Protein AF-A0A516SDG4-F1 (afdb_monomer)

Sequence (64 aa):
MTGINRKSLTSWSARQAVGILAVDNIKLSAFGLDLLKRKEDGLISYDQAREEIRLRAKALAAKG

Secondary structure (DSSP, 8-state):
------PPP-SHHHHHHHHHHHHTTPPPPHHHHHHHHHHHTTSS-HHHHHHHHHHHHHHHHTT-

Mean predicted aligned error: 5.86 Å

Radius of gyration: 13.03 Å; Cα contacts (8 Å, |Δi|>4): 23; chains: 1; bounding box: 29×35×29 Å

InterPro domains:
  IPR033788 Antitoxin VbhA-like [cd11586] (15-57)

Structure (mmCIF, N/CA/C/O backbone):
data_AF-A0A516SDG4-F1
#
_entry.id   AF-A0A516SDG4-F1
#
loop_
_atom_site.group_PDB
_atom_site.id
_atom_site.type_symbol
_atom_site.label_atom_id
_atom_site.label_alt_id
_atom_site.label_comp_id
_atom_site.label_asym_id
_atom_site.label_entity_id
_atom_site.label_seq_id
_atom_site.pdbx_PDB_ins_code
_atom_site.Cartn_x
_atom_site.Cartn_y
_atom_site.Cartn_z
_atom_site.o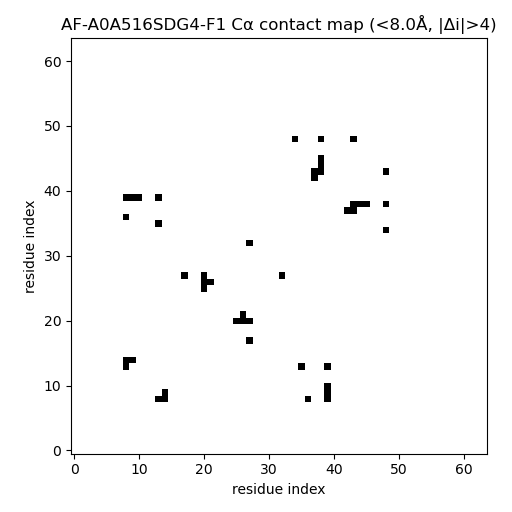ccupancy
_atom_site.B_iso_or_equiv
_atom_site.auth_seq_id
_atom_site.auth_comp_id
_atom_site.auth_asym_id
_atom_site.auth_atom_id
_atom_site.pdbx_PDB_model_num
ATOM 1 N N . MET A 1 1 ? -12.241 -20.229 -1.615 1.00 34.31 1 MET A N 1
ATOM 2 C CA . MET A 1 1 ? -12.453 -19.004 -2.418 1.00 34.31 1 MET A CA 1
ATOM 3 C C . MET A 1 1 ? -12.511 -17.808 -1.473 1.00 34.31 1 MET A C 1
ATOM 5 O O . MET A 1 1 ? -13.585 -17.453 -1.009 1.00 34.31 1 MET A O 1
ATOM 9 N N . THR A 1 2 ? -11.372 -17.225 -1.102 1.00 40.78 2 THR A N 1
ATOM 10 C CA . THR A 1 2 ? -11.351 -16.003 -0.283 1.00 40.78 2 THR A CA 1
ATOM 11 C C . THR A 1 2 ? -11.504 -14.810 -1.217 1.00 40.78 2 THR A C 1
ATOM 13 O O . THR A 1 2 ? -10.553 -14.354 -1.845 1.00 40.78 2 THR A O 1
ATOM 16 N N . GLY A 1 3 ? -12.748 -14.356 -1.384 1.00 38.06 3 GLY A N 1
ATOM 17 C CA . GLY A 1 3 ? -13.041 -13.131 -2.114 1.00 38.06 3 GLY A CA 1
ATOM 18 C C . GLY A 1 3 ? -12.311 -11.976 -1.442 1.00 38.06 3 GLY A C 1
ATOM 19 O O . GLY A 1 3 ? -12.656 -11.604 -0.322 1.00 38.06 3 GLY A O 1
ATOM 20 N N . ILE A 1 4 ? -11.291 -11.433 -2.111 1.00 50.00 4 ILE A N 1
ATOM 21 C CA . ILE A 1 4 ? -10.657 -10.178 -1.714 1.00 50.00 4 ILE A CA 1
ATOM 22 C C . ILE A 1 4 ? -11.780 -9.152 -1.701 1.00 50.00 4 ILE A C 1
ATOM 24 O O . ILE A 1 4 ? -12.300 -8.751 -2.746 1.00 50.00 4 ILE A O 1
ATOM 28 N N . ASN A 1 5 ? -12.231 -8.812 -0.500 1.00 48.06 5 ASN A N 1
ATOM 29 C CA . ASN A 1 5 ? -13.325 -7.893 -0.314 1.00 48.06 5 ASN A CA 1
ATOM 30 C C . ASN A 1 5 ? -12.902 -6.579 -0.977 1.00 48.06 5 ASN A C 1
AT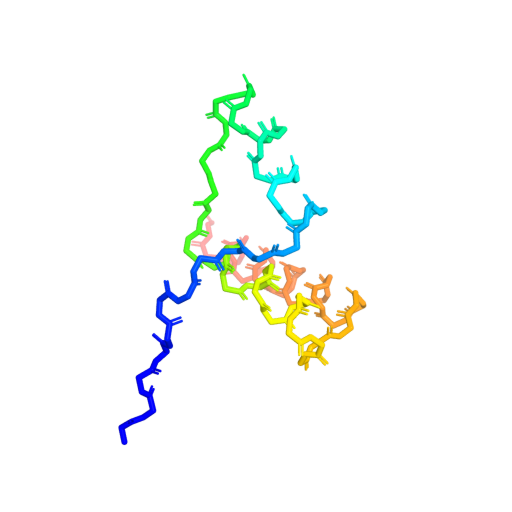OM 32 O O . ASN A 1 5 ? -11.915 -5.960 -0.576 1.00 48.06 5 ASN A O 1
ATOM 36 N N . ARG A 1 6 ? -13.628 -6.138 -2.010 1.00 53.22 6 ARG A N 1
ATOM 37 C CA . ARG A 1 6 ? -13.413 -4.841 -2.675 1.00 53.22 6 ARG A CA 1
ATOM 38 C C . ARG A 1 6 ? -13.757 -3.663 -1.745 1.00 53.22 6 ARG A C 1
ATOM 40 O O . ARG A 1 6 ? -14.102 -2.594 -2.233 1.00 53.22 6 ARG A O 1
ATOM 47 N N . LYS A 1 7 ? -13.661 -3.834 -0.421 1.00 59.56 7 LYS A N 1
ATOM 48 C CA . LYS A 1 7 ? -13.844 -2.796 0.591 1.00 59.56 7 LYS A CA 1
ATOM 49 C C . LYS A 1 7 ? -13.013 -1.580 0.203 1.00 59.56 7 LYS A C 1
ATOM 51 O O . LYS A 1 7 ? -11.819 -1.694 -0.079 1.00 59.56 7 LYS A O 1
ATOM 56 N N . SER A 1 8 ? -13.690 -0.448 0.080 1.00 76.12 8 SER A N 1
ATOM 57 C CA . SER A 1 8 ? -13.088 0.867 -0.115 1.00 76.12 8 SER A CA 1
ATOM 58 C C . SER A 1 8 ? -12.109 1.166 1.017 1.00 76.12 8 SER A C 1
ATOM 60 O O . SER A 1 8 ? -12.348 0.712 2.133 1.00 76.12 8 SER A O 1
ATOM 62 N N . LEU A 1 9 ? -11.082 1.980 0.759 1.00 84.94 9 LEU A N 1
ATOM 63 C CA . LEU A 1 9 ? -10.227 2.517 1.822 1.00 84.94 9 LEU A CA 1
ATOM 64 C C . LEU A 1 9 ? -11.101 3.192 2.887 1.00 84.94 9 LEU A C 1
ATOM 66 O O . LEU A 1 9 ? -12.002 3.974 2.552 1.00 84.94 9 LEU A O 1
ATOM 70 N N . THR A 1 10 ? -10.886 2.864 4.152 1.00 86.25 10 THR A N 1
ATOM 71 C CA . THR A 1 10 ? -11.744 3.299 5.266 1.00 86.25 10 THR A CA 1
ATOM 72 C C . THR A 1 10 ? -11.113 4.404 6.103 1.00 86.25 10 THR A C 1
ATOM 74 O O . THR A 1 10 ? -11.811 5.330 6.518 1.00 86.25 10 THR A O 1
ATOM 77 N N . SER A 1 11 ? -9.798 4.361 6.282 1.00 90.06 11 SER A N 1
ATOM 78 C CA . SER A 1 11 ? -9.015 5.348 7.006 1.00 90.06 11 SER A CA 1
ATOM 79 C C . SER A 1 11 ? -8.883 6.645 6.215 1.00 90.06 11 SER A C 1
ATOM 81 O O . SER A 1 11 ? -8.722 6.676 4.990 1.00 90.06 11 SER A O 1
ATOM 83 N N . TRP A 1 12 ? -8.918 7.750 6.954 1.00 91.19 12 TRP A N 1
ATOM 84 C CA . TRP A 1 12 ? -8.718 9.078 6.391 1.00 91.19 12 TRP A CA 1
ATOM 85 C C . TRP A 1 12 ? -7.331 9.223 5.753 1.00 91.19 12 TRP A C 1
ATOM 87 O O . TRP A 1 12 ? -7.220 9.733 4.643 1.00 91.19 12 TRP A O 1
ATOM 97 N N . SER A 1 13 ? -6.288 8.692 6.397 1.00 88.81 13 SER A N 1
ATOM 98 C CA . SER A 1 13 ? -4.911 8.766 5.898 1.00 88.81 13 SER A CA 1
ATOM 99 C C . SER A 1 13 ? -4.713 8.012 4.581 1.00 88.81 13 SER A C 1
ATOM 101 O O . SER A 1 13 ? -4.063 8.535 3.677 1.00 88.81 13 SER A O 1
ATOM 103 N N . ALA A 1 14 ? -5.314 6.827 4.413 1.00 89.19 14 ALA A N 1
ATOM 104 C CA . ALA A 1 14 ? -5.243 6.107 3.143 1.00 89.19 14 ALA A CA 1
ATOM 105 C C . ALA A 1 14 ? -6.005 6.840 2.028 1.00 89.19 14 ALA A C 1
ATOM 107 O O . ALA A 1 14 ? -5.505 6.951 0.910 1.00 89.19 14 ALA A O 1
ATOM 108 N N . ARG A 1 15 ? -7.185 7.397 2.328 1.00 91.19 15 ARG A N 1
ATOM 109 C CA . ARG A 1 15 ? -7.947 8.210 1.365 1.00 91.19 15 ARG A CA 1
ATOM 110 C C . ARG A 1 15 ? -7.194 9.473 0.958 1.00 91.19 15 ARG A C 1
ATOM 112 O O . ARG A 1 15 ? -7.163 9.793 -0.226 1.00 91.19 15 ARG A O 1
ATOM 119 N N . GLN A 1 16 ? -6.565 10.161 1.910 1.00 93.19 16 GLN A N 1
ATOM 120 C CA . GLN A 1 16 ? -5.774 11.358 1.636 1.00 93.19 16 GLN A CA 1
ATOM 121 C C . GLN A 1 16 ? -4.565 11.034 0.754 1.00 93.19 16 GLN A C 1
ATOM 123 O O . GLN A 1 16 ? -4.314 11.761 -0.202 1.00 93.19 16 GLN A O 1
ATOM 128 N N . ALA A 1 17 ? -3.857 9.930 1.014 1.00 90.75 17 ALA A N 1
ATOM 129 C CA . ALA A 1 17 ? -2.742 9.501 0.171 1.00 90.75 17 ALA A CA 1
ATOM 130 C C . ALA A 1 17 ? -3.179 9.295 -1.290 1.00 90.75 17 ALA A C 1
ATOM 132 O O . ALA A 1 17 ? -2.513 9.769 -2.207 1.00 90.75 17 ALA A O 1
ATOM 133 N N . VAL A 1 18 ? -4.333 8.657 -1.518 1.00 91.50 18 VAL A N 1
ATOM 134 C CA . VAL A 1 18 ? -4.906 8.522 -2.869 1.00 91.50 18 VAL A CA 1
ATOM 135 C C . VAL A 1 18 ? -5.325 9.874 -3.448 1.00 91.50 18 VAL A C 1
ATOM 137 O O . VAL A 1 18 ? -5.106 10.116 -4.631 1.00 91.50 18 VAL A O 1
ATOM 140 N N . GLY A 1 19 ? -5.889 10.761 -2.627 1.00 91.44 19 GLY A N 1
ATOM 141 C CA . GLY A 1 19 ? -6.261 12.116 -3.031 1.00 91.44 19 GLY A CA 1
ATOM 142 C C . GLY A 1 19 ? -5.070 12.940 -3.521 1.00 91.44 19 GLY A C 1
ATOM 143 O O . GLY A 1 19 ? -5.168 13.560 -4.572 1.00 91.44 19 GLY A O 1
ATOM 144 N N . ILE A 1 20 ? -3.934 12.890 -2.818 1.00 93.19 20 ILE A N 1
ATOM 145 C CA . ILE A 1 20 ? -2.691 13.571 -3.222 1.00 93.19 20 ILE A CA 1
ATOM 146 C C . ILE A 1 20 ? -2.231 13.070 -4.596 1.00 93.19 20 ILE A C 1
ATOM 148 O O . ILE A 1 20 ? -1.982 13.871 -5.487 1.00 93.19 20 ILE A O 1
ATOM 152 N N . LEU A 1 21 ? -2.201 11.750 -4.802 1.00 91.81 21 LEU A N 1
ATOM 153 C CA . LEU A 1 21 ? -1.830 11.178 -6.101 1.00 91.81 21 LEU A CA 1
ATOM 154 C C . LEU A 1 21 ? -2.792 11.611 -7.216 1.00 91.81 21 LEU A C 1
ATOM 156 O O . LEU A 1 21 ? -2.362 11.886 -8.333 1.00 91.81 21 LEU A O 1
ATOM 160 N N . ALA A 1 22 ? -4.089 11.693 -6.916 1.00 91.88 22 ALA A N 1
ATOM 161 C CA . ALA A 1 22 ? -5.097 12.107 -7.884 1.00 91.88 22 ALA A CA 1
ATOM 162 C C . ALA A 1 22 ? -4.952 13.579 -8.303 1.00 91.88 22 ALA A C 1
ATOM 164 O O . ALA A 1 22 ? -5.186 13.882 -9.473 1.00 91.88 22 ALA A O 1
ATOM 165 N N . VAL A 1 23 ? -4.542 14.471 -7.390 1.00 94.25 23 VAL A N 1
ATOM 166 C CA . VAL A 1 23 ? -4.257 15.887 -7.701 1.00 94.25 23 VAL A CA 1
ATOM 167 C C . VAL A 1 23 ? -3.173 16.000 -8.774 1.00 94.25 23 VAL A C 1
ATOM 169 O O . VAL A 1 23 ? -3.334 16.762 -9.723 1.00 94.25 23 VAL A O 1
ATOM 172 N N . ASP A 1 24 ? -2.140 15.164 -8.689 1.00 94.44 24 ASP A N 1
ATOM 173 C CA . ASP A 1 24 ? -1.039 15.133 -9.658 1.00 94.44 24 ASP A CA 1
ATOM 174 C C . ASP A 1 24 ? -1.348 14.279 -10.905 1.00 94.44 24 ASP A C 1
ATOM 176 O O . ASP A 1 24 ? -0.459 13.973 -11.701 1.00 94.44 24 ASP A O 1
ATOM 180 N N . ASN A 1 25 ? -2.607 13.856 -11.091 1.00 92.88 25 ASN A N 1
ATOM 181 C CA . ASN A 1 25 ? -3.043 12.940 -12.153 1.00 92.88 25 ASN A CA 1
ATOM 182 C C . ASN A 1 25 ? -2.259 11.605 -12.174 1.00 92.88 25 ASN A C 1
ATOM 184 O O . ASN A 1 25 ? -2.123 10.943 -13.209 1.00 92.88 25 ASN A O 1
ATOM 188 N N . ILE A 1 26 ? -1.752 11.176 -11.016 1.00 93.75 26 ILE A N 1
ATOM 189 C CA . ILE A 1 26 ? -1.037 9.913 -10.841 1.00 93.75 26 ILE A CA 1
ATOM 190 C C . ILE A 1 26 ? -2.049 8.819 -10.502 1.00 93.75 26 ILE A C 1
ATOM 192 O O . ILE A 1 26 ? -2.699 8.817 -9.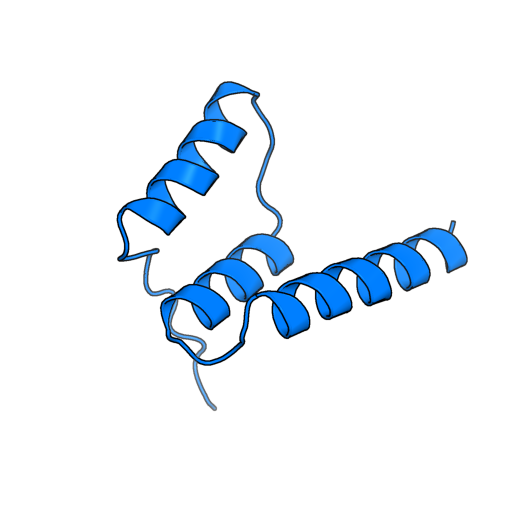455 1.00 93.75 26 ILE A O 1
ATOM 196 N N . LYS A 1 27 ? -2.168 7.829 -11.391 1.00 89.88 27 LYS A N 1
ATOM 197 C CA . LYS A 1 27 ? -3.064 6.687 -11.183 1.00 89.88 27 LYS A CA 1
ATOM 198 C C . LYS A 1 27 ? -2.438 5.668 -10.242 1.00 89.88 27 LYS A C 1
ATOM 200 O O . LYS A 1 27 ? -1.355 5.142 -10.497 1.00 89.88 27 LYS A O 1
ATOM 205 N N . LEU A 1 28 ? -3.175 5.313 -9.195 1.00 89.31 28 LEU A 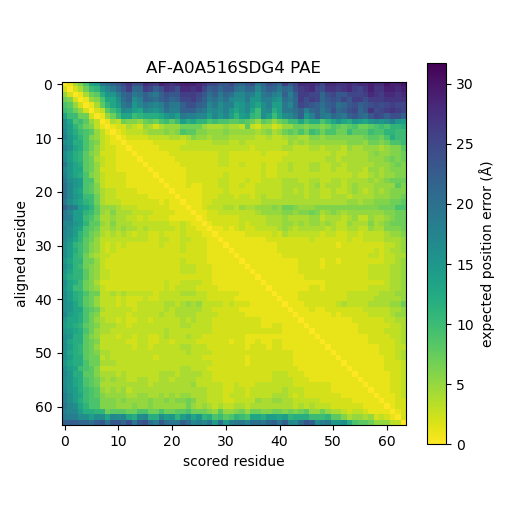N 1
ATOM 206 C CA . LEU A 1 28 ? -2.783 4.225 -8.313 1.00 89.31 28 LEU A CA 1
ATOM 207 C C . LEU A 1 28 ? -2.952 2.874 -9.024 1.00 89.31 28 LEU A C 1
ATOM 209 O O . LEU A 1 28 ? -4.027 2.545 -9.526 1.00 89.31 28 LEU A O 1
ATOM 213 N N . SER A 1 29 ? -1.888 2.072 -9.046 1.00 91.56 29 SER A N 1
ATOM 214 C CA . SER A 1 29 ? -1.947 0.710 -9.584 1.00 91.56 29 SER A CA 1
ATOM 215 C C . SER A 1 29 ? -2.767 -0.221 -8.683 1.00 91.56 29 SER A C 1
ATOM 217 O O . SER A 1 29 ? -2.870 -0.004 -7.475 1.00 91.56 29 SER A O 1
ATOM 219 N N . ALA A 1 30 ? -3.286 -1.320 -9.243 1.00 90.81 30 ALA A N 1
ATOM 220 C CA . ALA A 1 30 ? -3.987 -2.346 -8.462 1.00 90.81 30 ALA A CA 1
ATOM 221 C C . ALA A 1 30 ? -3.122 -2.905 -7.315 1.00 90.81 30 ALA A C 1
ATOM 223 O O . ALA A 1 30 ? -3.624 -3.154 -6.224 1.00 90.81 30 ALA A O 1
ATOM 224 N N . PHE A 1 31 ? -1.812 -3.035 -7.547 1.00 92.75 31 PHE A N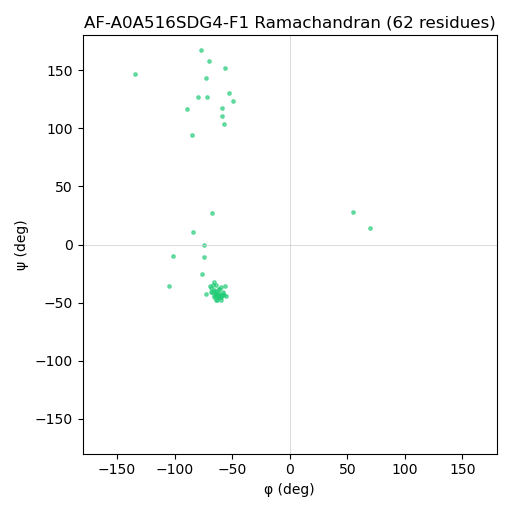 1
ATOM 225 C CA . PHE A 1 31 ? -0.852 -3.431 -6.518 1.00 92.75 31 PHE A CA 1
ATOM 226 C C . PHE A 1 31 ? -0.717 -2.382 -5.410 1.00 92.75 31 PHE A C 1
ATOM 228 O O . PHE A 1 31 ? -0.747 -2.732 -4.237 1.00 92.75 31 PHE A O 1
ATOM 235 N N . GLY A 1 32 ? -0.604 -1.099 -5.769 1.00 92.56 32 GLY A N 1
ATOM 236 C CA . GLY A 1 32 ? -0.528 -0.018 -4.785 1.00 92.56 32 GLY A CA 1
ATOM 237 C C . GLY A 1 32 ? -1.786 0.065 -3.918 1.00 92.56 32 GLY A C 1
ATOM 238 O O . GLY A 1 32 ? -1.686 0.268 -2.712 1.00 92.56 32 GLY A O 1
ATOM 239 N N . LEU A 1 33 ? -2.963 -0.156 -4.513 1.00 91.94 33 LEU A N 1
ATOM 240 C CA . LEU A 1 33 ? -4.231 -0.194 -3.785 1.00 91.94 33 LEU A CA 1
ATOM 241 C C . LEU A 1 33 ? -4.310 -1.374 -2.807 1.00 91.94 33 LEU A C 1
ATOM 243 O O . LEU A 1 33 ? -4.763 -1.192 -1.681 1.00 91.94 33 LEU A O 1
ATOM 247 N N . ASP A 1 34 ? -3.878 -2.564 -3.223 1.00 93.00 34 ASP A N 1
ATOM 248 C CA . ASP A 1 34 ? -3.822 -3.743 -2.352 1.00 93.00 34 ASP A CA 1
ATOM 249 C C . ASP A 1 34 ? -2.880 -3.527 -1.157 1.00 93.00 34 ASP A C 1
ATOM 251 O O . ASP A 1 34 ? -3.245 -3.775 -0.009 1.00 93.00 34 ASP A O 1
ATOM 255 N N . LEU A 1 35 ? -1.695 -2.980 -1.418 1.00 93.75 35 LEU A N 1
ATOM 256 C CA . LEU A 1 35 ? -0.676 -2.724 -0.405 1.00 93.75 35 LEU A CA 1
ATOM 257 C C . LEU A 1 35 ? -1.137 -1.667 0.617 1.00 93.75 35 LEU A C 1
ATOM 259 O O . LEU A 1 35 ? -0.956 -1.846 1.822 1.00 93.75 35 LEU A O 1
ATOM 263 N N . LEU A 1 36 ? -1.827 -0.615 0.159 1.00 92.25 36 LEU A N 1
ATOM 264 C CA . LEU A 1 36 ? -2.483 0.371 1.027 1.00 92.25 36 LEU A CA 1
ATOM 265 C C . LEU A 1 36 ? -3.561 -0.256 1.918 1.00 92.25 36 LEU A C 1
ATOM 267 O O . LEU A 1 36 ? -3.602 0.047 3.109 1.00 92.25 36 LEU A O 1
ATOM 271 N N . LYS A 1 37 ? -4.402 -1.141 1.368 1.00 92.31 37 LYS A N 1
ATOM 272 C CA . LYS A 1 37 ? -5.439 -1.843 2.141 1.00 92.31 37 LYS A CA 1
ATOM 273 C C . LYS A 1 37 ? -4.840 -2.748 3.205 1.00 92.31 37 LYS A C 1
ATOM 275 O O . LYS A 1 37 ? -5.223 -2.652 4.360 1.00 92.31 37 LYS A O 1
ATOM 280 N N . ARG A 1 38 ? -3.845 -3.567 2.854 1.00 94.12 38 ARG A N 1
ATOM 281 C CA . ARG A 1 38 ? -3.180 -4.449 3.825 1.00 94.12 38 ARG A CA 1
ATOM 282 C C . ARG A 1 38 ? -2.524 -3.665 4.961 1.00 94.12 38 ARG A C 1
ATOM 284 O O . ARG A 1 38 ? -2.569 -4.108 6.105 1.00 94.12 38 ARG A O 1
ATOM 291 N N . LYS A 1 39 ? -1.952 -2.492 4.671 1.00 93.50 39 LYS A N 1
ATOM 292 C CA . LYS A 1 39 ? -1.407 -1.596 5.701 1.00 93.50 39 LYS A CA 1
ATOM 293 C C . LYS A 1 39 ? -2.510 -0.983 6.569 1.00 93.50 39 LYS A C 1
ATOM 295 O O . LYS A 1 39 ? -2.320 -0.830 7.771 1.00 93.50 39 LYS A O 1
ATOM 300 N N . GLU A 1 40 ? -3.632 -0.581 5.973 1.00 91.81 40 GLU A N 1
ATOM 301 C CA . GLU A 1 40 ? -4.802 -0.051 6.688 1.00 91.81 40 GLU A CA 1
ATOM 302 C C . GLU A 1 40 ? -5.427 -1.094 7.623 1.00 91.81 40 GLU A C 1
ATOM 304 O O . GLU A 1 40 ? -5.702 -0.781 8.777 1.00 91.81 40 GLU A O 1
ATOM 309 N N . ASP A 1 41 ? -5.562 -2.333 7.154 1.00 91.44 41 ASP A N 1
ATOM 310 C CA . ASP A 1 41 ? -6.104 -3.464 7.912 1.00 91.44 41 ASP A CA 1
ATOM 311 C C . ASP A 1 41 ? -5.119 -4.002 8.974 1.00 91.44 41 ASP A C 1
ATOM 313 O O . ASP A 1 41 ? -5.423 -4.968 9.673 1.00 91.44 41 ASP A O 1
ATOM 317 N N . GLY A 1 42 ? -3.919 -3.417 9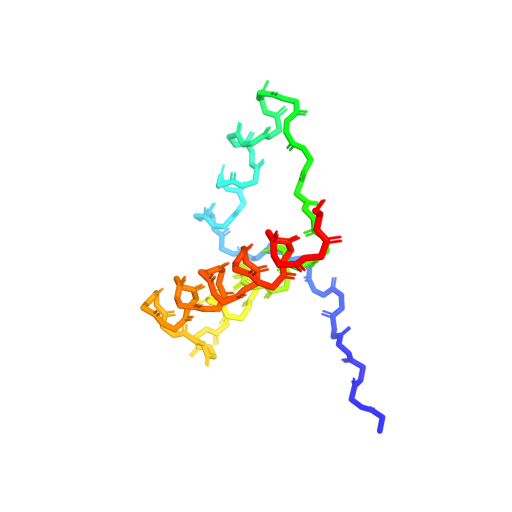.089 1.00 93.25 42 GLY A N 1
ATOM 318 C CA . GLY A 1 42 ? -2.881 -3.854 10.029 1.00 93.25 42 GLY A CA 1
ATOM 319 C C . GLY A 1 42 ? -2.247 -5.208 9.689 1.00 93.25 42 GLY A C 1
ATOM 320 O O . GLY A 1 42 ? -1.560 -5.786 10.526 1.00 93.25 42 GLY A O 1
ATOM 321 N N . LEU A 1 43 ? -2.458 -5.718 8.472 1.00 95.88 43 LEU A N 1
ATOM 322 C CA . LEU A 1 43 ? -1.929 -7.005 8.004 1.00 95.88 43 LEU A CA 1
ATOM 323 C C . LEU A 1 43 ? -0.439 -6.940 7.656 1.00 95.88 43 LEU A C 1
ATOM 325 O O . LEU A 1 43 ? 0.236 -7.967 7.677 1.00 95.88 43 LEU A O 1
ATOM 329 N N . ILE A 1 44 ? 0.061 -5.751 7.310 1.00 96.25 44 ILE A N 1
ATOM 330 C CA . ILE A 1 44 ? 1.481 -5.502 7.052 1.00 96.25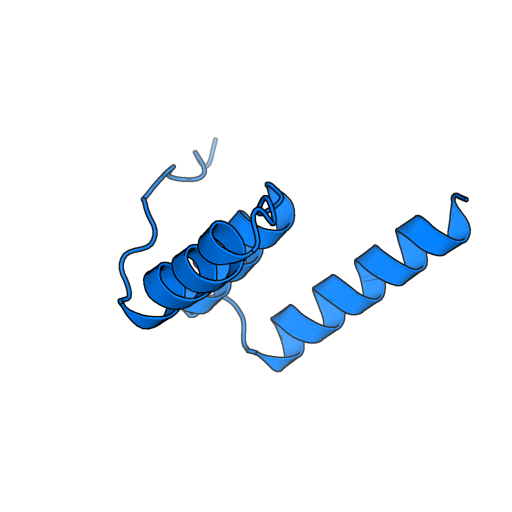 44 ILE A CA 1
ATOM 331 C C . ILE A 1 44 ? 1.948 -4.227 7.753 1.00 96.25 44 ILE A C 1
ATOM 333 O O . ILE A 1 44 ? 1.210 -3.245 7.864 1.00 96.25 44 ILE A O 1
ATOM 337 N N . SER A 1 45 ? 3.207 -4.228 8.184 1.00 96.12 45 SER A N 1
ATOM 338 C CA . SER A 1 45 ? 3.889 -3.032 8.667 1.00 96.12 45 SER A CA 1
ATOM 339 C C . SER A 1 45 ? 4.326 -2.127 7.511 1.00 96.12 45 SER A C 1
ATOM 341 O O . SER A 1 45 ? 4.354 -2.522 6.342 1.00 96.12 45 SER A O 1
ATOM 343 N N . TYR A 1 46 ? 4.717 -0.896 7.845 1.00 93.44 46 TYR A N 1
ATOM 344 C CA . TYR A 1 46 ? 5.317 0.026 6.880 1.00 93.44 46 TYR A CA 1
ATOM 345 C C . TYR A 1 46 ? 6.591 -0.546 6.236 1.00 93.44 46 TYR A C 1
ATOM 347 O O . TYR A 1 46 ? 6.763 -0.442 5.023 1.00 93.44 46 TYR A O 1
ATOM 355 N N . ASP A 1 47 ? 7.461 -1.188 7.019 1.00 97.44 47 ASP A N 1
ATOM 356 C CA . ASP A 1 47 ? 8.713 -1.747 6.499 1.00 97.44 47 ASP A CA 1
ATOM 357 C C . ASP A 1 47 ? 8.463 -2.929 5.556 1.00 97.44 47 ASP A C 1
ATOM 359 O O . ASP A 1 47 ? 9.114 -3.039 4.517 1.00 97.44 47 ASP A O 1
ATOM 363 N N . GLN A 1 48 ? 7.466 -3.765 5.863 1.00 97.31 48 GLN A N 1
ATOM 364 C CA . GLN A 1 48 ? 7.029 -4.845 4.973 1.00 97.31 48 GLN A CA 1
ATOM 365 C C . GLN A 1 48 ? 6.470 -4.288 3.658 1.00 97.31 48 GLN A C 1
ATOM 367 O O . GLN A 1 48 ? 6.899 -4.696 2.579 1.00 97.31 48 GLN A O 1
ATOM 372 N N . ALA A 1 49 ? 5.580 -3.295 3.741 1.00 95.81 49 ALA A N 1
ATOM 373 C CA . ALA A 1 49 ? 5.050 -2.572 2.586 1.00 95.81 49 ALA A CA 1
ATOM 374 C C . ALA A 1 49 ? 6.170 -1.970 1.710 1.00 95.81 49 ALA A C 1
ATOM 376 O O . ALA A 1 49 ? 6.149 -2.091 0.483 1.00 95.81 49 ALA A O 1
ATOM 377 N N . ARG A 1 50 ? 7.178 -1.351 2.333 1.00 96.56 50 ARG A N 1
ATOM 378 C CA . ARG A 1 50 ? 8.332 -0.760 1.646 1.00 96.56 50 ARG A CA 1
ATOM 379 C C . ARG A 1 50 ? 9.181 -1.809 0.928 1.00 96.56 50 ARG A C 1
ATOM 381 O O . ARG A 1 50 ? 9.565 -1.581 -0.222 1.00 96.56 50 ARG A O 1
ATOM 388 N N . GLU A 1 51 ? 9.482 -2.937 1.569 1.00 97.81 51 GLU A N 1
ATOM 389 C CA . GLU A 1 51 ? 10.296 -3.978 0.934 1.00 97.81 51 GLU A CA 1
ATOM 390 C C . GLU A 1 51 ? 9.544 -4.662 -0.214 1.00 97.81 51 GLU A C 1
ATOM 392 O O . GLU A 1 51 ? 10.142 -4.918 -1.257 1.00 97.81 51 GLU A O 1
ATOM 397 N N . GLU A 1 52 ? 8.225 -4.857 -0.110 1.00 97.12 52 GLU A N 1
ATOM 398 C CA . GLU A 1 52 ? 7.414 -5.361 -1.229 1.00 97.12 52 GLU A CA 1
ATOM 399 C C . GLU A 1 52 ? 7.485 -4.447 -2.463 1.00 97.12 52 GLU A C 1
ATOM 401 O O . GLU A 1 52 ? 7.674 -4.925 -3.588 1.00 97.12 52 GLU A O 1
ATOM 406 N N . ILE A 1 53 ? 7.388 -3.125 -2.271 1.00 95.94 53 ILE A N 1
ATOM 407 C CA . ILE A 1 53 ? 7.558 -2.147 -3.357 1.00 95.94 53 ILE A CA 1
ATOM 408 C C . ILE A 1 53 ? 8.959 -2.267 -3.963 1.00 95.94 53 ILE A C 1
ATOM 410 O O . ILE A 1 53 ? 9.101 -2.308 -5.188 1.00 95.94 53 ILE A O 1
ATOM 414 N N . ARG A 1 54 ? 9.995 -2.363 -3.122 1.00 96.75 54 ARG A N 1
ATOM 415 C CA . ARG A 1 54 ? 11.391 -2.478 -3.561 1.00 96.75 54 ARG A CA 1
ATOM 416 C C . ARG A 1 54 ? 11.634 -3.744 -4.381 1.00 96.75 54 ARG A C 1
ATOM 418 O O . ARG A 1 54 ? 12.264 -3.674 -5.436 1.00 96.75 54 ARG A O 1
ATOM 425 N N . LEU A 1 55 ? 11.128 -4.889 -3.928 1.00 96.44 55 LEU A N 1
ATOM 426 C CA . LEU A 1 55 ? 11.240 -6.165 -4.636 1.00 96.44 55 LEU A CA 1
ATOM 427 C C . LEU A 1 55 ? 10.521 -6.118 -5.985 1.00 96.44 55 LEU A C 1
ATOM 429 O O . LEU A 1 55 ? 11.080 -6.541 -6.998 1.00 96.44 55 LEU A O 1
ATOM 433 N N . ARG A 1 56 ? 9.318 -5.535 -6.027 1.00 94.19 56 ARG A N 1
ATOM 434 C CA . ARG A 1 56 ? 8.575 -5.363 -7.279 1.00 94.19 56 ARG A CA 1
ATOM 435 C C . ARG A 1 56 ? 9.303 -4.439 -8.254 1.00 94.19 56 ARG A C 1
ATOM 437 O O . ARG A 1 56 ? 9.379 -4.760 -9.436 1.00 94.19 56 ARG A O 1
ATOM 444 N N . ALA A 1 57 ? 9.862 -3.328 -7.774 1.00 93.38 57 ALA A N 1
ATOM 445 C CA . ALA A 1 57 ? 10.638 -2.404 -8.599 1.00 93.38 57 ALA A CA 1
ATOM 446 C C . ALA A 1 57 ? 11.872 -3.089 -9.207 1.00 93.38 57 ALA A C 1
ATOM 448 O O . ALA A 1 57 ? 12.101 -2.972 -10.408 1.00 93.38 57 ALA A O 1
ATOM 449 N N . LYS A 1 58 ? 12.610 -3.881 -8.416 1.00 95.50 58 LYS A N 1
ATOM 450 C CA . LYS A 1 58 ? 13.727 -4.698 -8.921 1.00 95.50 58 LYS A CA 1
ATOM 451 C C . LYS A 1 58 ? 13.281 -5.695 -9.989 1.00 95.50 58 LYS A C 1
ATOM 453 O O . LYS A 1 58 ? 13.935 -5.814 -11.018 1.00 95.50 58 LYS A O 1
ATOM 458 N N . ALA A 1 59 ? 12.169 -6.392 -9.763 1.00 94.12 59 ALA A N 1
ATOM 459 C CA . ALA A 1 59 ? 11.644 -7.365 -10.716 1.00 94.12 59 ALA A CA 1
ATOM 460 C C . ALA A 1 59 ? 11.178 -6.721 -12.034 1.00 94.12 59 ALA A C 1
ATOM 462 O O . ALA A 1 59 ? 11.274 -7.350 -13.082 1.00 94.12 59 ALA A O 1
ATOM 463 N N . LEU A 1 60 ? 10.670 -5.485 -11.990 1.00 91.81 60 LEU A N 1
ATOM 464 C CA . LEU A 1 60 ? 10.322 -4.715 -13.186 1.00 91.81 60 LEU A CA 1
ATOM 465 C C . LEU A 1 60 ? 11.572 -4.228 -13.924 1.00 91.81 60 LEU A C 1
ATOM 467 O O . LEU A 1 60 ? 11.631 -4.360 -15.139 1.00 91.81 60 LEU A O 1
ATOM 471 N N . ALA A 1 61 ? 12.577 -3.733 -13.197 1.00 93.25 61 ALA A N 1
ATOM 472 C CA . ALA A 1 61 ? 13.844 -3.291 -13.777 1.00 93.25 61 ALA A CA 1
ATOM 473 C C . ALA A 1 61 ? 14.626 -4.438 -14.434 1.00 93.25 61 ALA A C 1
ATOM 475 O O . ALA A 1 61 ? 15.256 -4.232 -15.456 1.00 93.25 61 ALA A O 1
ATOM 476 N N . ALA A 1 62 ? 14.554 -5.654 -13.885 1.00 89.94 62 ALA A N 1
ATOM 477 C CA . ALA A 1 62 ? 15.195 -6.834 -14.469 1.00 89.94 62 ALA A CA 1
ATOM 478 C C . ALA A 1 62 ? 14.481 -7.381 -15.722 1.00 89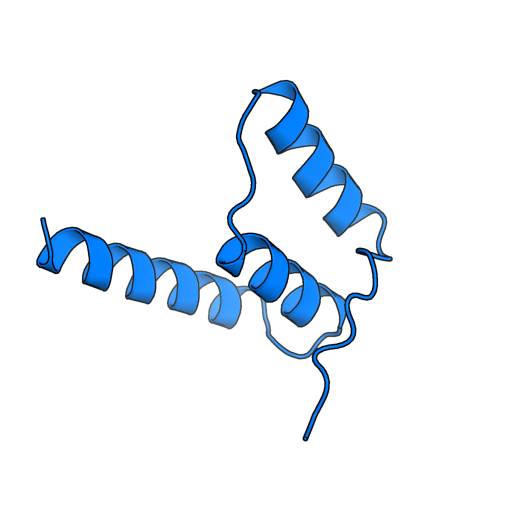.94 62 ALA A C 1
ATOM 480 O O . ALA A 1 62 ? 15.000 -8.285 -16.372 1.00 89.94 62 ALA A O 1
ATOM 481 N N . LYS A 1 63 ? 13.266 -6.901 -16.020 1.00 79.31 63 LYS A N 1
ATOM 482 C CA . LYS A 1 63 ? 12.466 -7.307 -17.186 1.00 79.31 63 LYS A CA 1
ATOM 483 C C . LYS A 1 63 ? 12.502 -6.294 -18.335 1.00 79.31 63 LYS A C 1
ATOM 485 O O . LYS A 1 63 ? 11.947 -6.605 -19.387 1.00 79.31 63 LYS A O 1
ATOM 490 N N . GLY A 1 64 ? 13.053 -5.102 -18.106 1.00 57.44 64 GLY A N 1
ATOM 491 C CA . GLY A 1 64 ? 13.245 -4.055 -19.114 1.00 57.44 64 GLY A CA 1
ATOM 492 C C . GLY A 1 64 ? 14.669 -4.060 -19.637 1.00 57.44 64 GLY A C 1
ATOM 493 O O . GLY A 1 64 ? 14.833 -3.647 -20.802 1.00 57.44 64 GLY A O 1
#

Nearest PDB structures (foldseek):
  5eu0-assembly1_B  TM=8.563E-01  e=1.213E+00  Bartonella rochalimae ATCC BAA-1498
  5nh2-assembly1_B  TM=8.540E-01  e=3.185E+00  Bartonella henselae str. Houston-1

pLDDT: mean 86.83, std 15.54, range [34.31, 97.81]

Foldseek 3Di:
DPPPPPDDQDDPVLVVVVVVCVVVVHDQDPVNRVLSVCVSVVVDDPVRSVVVVVVVVVVVVVVD

So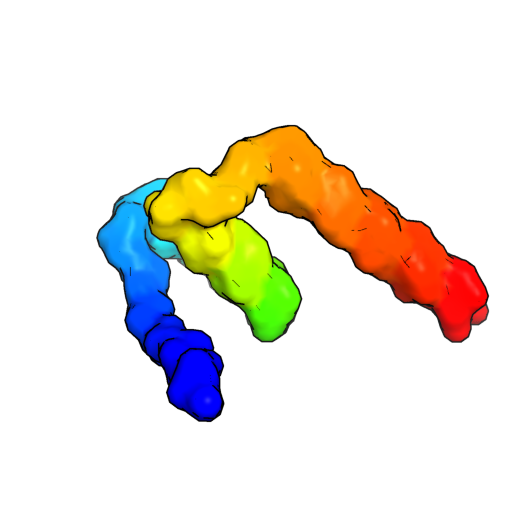lvent-accessible surface area (backbone atoms only — not comparable to full-atom values): 3986 Å² total; per-residue (Å²): 135,86,73,79,70,84,71,70,81,80,52,68,68,62,46,49,56,54,49,56,35,50,74,74,71,46,79,79,47,76,65,56,51,51,53,51,46,36,44,72,73,65,75,38,53,71,69,56,53,51,49,52,52,50,54,50,50,51,57,52,61,77,73,109

Organism: NCBI:txid2594795